Protein AF-A0AA86ALV1-F1 (afdb_monomer_lite)

Structure (mmCIF, N/CA/C/O backbone):
data_AF-A0AA86ALV1-F1
#
_entry.id   AF-A0AA86ALV1-F1
#
loop_
_atom_site.group_PDB
_atom_site.id
_atom_site.type_symbol
_atom_site.label_atom_id
_atom_site.label_alt_id
_atom_site.label_comp_id
_atom_site.label_asym_id
_atom_site.label_entity_id
_atom_site.label_seq_id
_atom_site.pdbx_PDB_ins_code
_atom_site.Cartn_x
_atom_site.Cartn_y
_atom_site.Cartn_z
_atom_site.occupancy
_atom_site.B_iso_or_equiv
_atom_site.auth_seq_id
_atom_site.auth_comp_id
_atom_site.auth_asym_id
_atom_site.auth_atom_id
_atom_site.pdbx_PDB_model_num
ATOM 1 N N . MET A 1 1 ? -15.384 -7.852 22.852 1.00 56.31 1 MET A N 1
ATOM 2 C CA . MET A 1 1 ? -15.451 -8.462 21.498 1.00 56.31 1 MET A CA 1
ATOM 3 C C . MET A 1 1 ? -14.958 -7.555 20.357 1.00 56.31 1 MET A C 1
ATOM 5 O O . MET A 1 1 ? -14.750 -8.052 19.259 1.00 56.31 1 MET A O 1
ATOM 9 N N . LYS A 1 2 ? -14.710 -6.255 20.596 1.00 63.34 2 LYS A N 1
ATOM 10 C CA . LYS A 1 2 ? -14.296 -5.282 19.565 1.00 63.34 2 LYS A CA 1
ATOM 11 C C . LYS A 1 2 ? -12.881 -5.516 19.013 1.00 63.34 2 LYS A C 1
ATOM 13 O O . LYS A 1 2 ? -12.695 -5.541 17.804 1.00 63.34 2 LYS A O 1
ATOM 18 N N . ILE A 1 3 ? -11.913 -5.776 19.897 1.00 68.94 3 ILE A N 1
ATOM 19 C CA . ILE A 1 3 ? -10.511 -6.054 19.526 1.00 68.94 3 ILE A CA 1
ATOM 20 C C . ILE A 1 3 ? -10.378 -7.333 18.677 1.00 68.94 3 ILE A C 1
ATOM 22 O O . ILE A 1 3 ? -9.608 -7.372 17.726 1.00 68.94 3 ILE A O 1
ATOM 26 N N . LEU A 1 4 ? -11.177 -8.365 18.977 1.00 70.19 4 LEU A N 1
ATOM 27 C CA . LEU A 1 4 ? -11.078 -9.681 18.337 1.00 70.19 4 LEU A CA 1
ATOM 28 C C . LEU A 1 4 ? -11.487 -9.639 16.855 1.00 70.19 4 LEU A C 1
ATOM 30 O O . LEU A 1 4 ? -10.894 -10.324 16.030 1.00 70.19 4 LEU A O 1
ATOM 34 N N . ARG A 1 5 ? -12.459 -8.783 16.503 1.00 67.25 5 ARG A N 1
ATOM 35 C CA . ARG A 1 5 ? -12.833 -8.529 15.104 1.00 67.25 5 ARG A CA 1
ATOM 36 C C . ARG A 1 5 ? -11.690 -7.861 14.340 1.00 67.25 5 ARG A C 1
ATOM 38 O O . ARG A 1 5 ? -11.359 -8.303 13.250 1.00 67.25 5 ARG A O 1
ATOM 45 N N . TRP A 1 6 ? -11.047 -6.850 14.923 1.00 65.12 6 TRP A N 1
ATOM 46 C CA . TRP A 1 6 ? -9.910 -6.166 14.297 1.00 65.12 6 TRP A CA 1
ATOM 47 C C . TRP A 1 6 ? -8.738 -7.106 14.011 1.00 65.12 6 TRP A C 1
ATOM 49 O O . TRP A 1 6 ? -8.183 -7.066 12.917 1.00 65.12 6 TRP A O 1
ATOM 59 N N . ILE A 1 7 ? -8.430 -8.000 14.954 1.00 75.00 7 ILE A N 1
ATOM 60 C CA . ILE A 1 7 ? -7.380 -9.015 14.795 1.00 75.00 7 ILE A CA 1
ATOM 61 C C . ILE A 1 7 ? -7.709 -10.006 13.668 1.00 75.00 7 ILE A C 1
ATOM 63 O O . ILE A 1 7 ? -6.794 -10.475 13.008 1.00 75.00 7 ILE A O 1
ATOM 67 N N . LEU A 1 8 ? -8.987 -10.303 13.407 1.00 75.62 8 LEU A N 1
ATOM 68 C CA . LEU A 1 8 ? -9.402 -11.207 12.325 1.00 75.62 8 LEU A CA 1
ATOM 69 C C . LEU A 1 8 ? -9.482 -10.524 10.951 1.00 75.62 8 LEU A C 1
ATOM 71 O O . LEU A 1 8 ? -9.127 -11.133 9.944 1.00 75.62 8 LEU A O 1
ATOM 75 N N . PHE A 1 9 ? -9.932 -9.267 10.886 1.00 72.31 9 PHE A N 1
ATOM 76 C CA . PHE A 1 9 ? -10.181 -8.577 9.613 1.00 72.31 9 PHE A CA 1
ATOM 77 C C . PHE A 1 9 ? -8.957 -7.857 9.034 1.00 72.31 9 PHE A C 1
ATOM 79 O O . PHE A 1 9 ? -8.861 -7.748 7.812 1.00 72.31 9 PHE A O 1
ATOM 86 N N . LEU A 1 10 ? -8.005 -7.406 9.862 1.00 73.62 10 LEU A N 1
ATOM 87 C CA . LEU A 1 10 ? -6.743 -6.828 9.372 1.00 73.62 10 LEU A CA 1
ATOM 88 C C . LEU A 1 10 ? -5.928 -7.825 8.526 1.00 73.62 10 LEU A C 1
ATOM 90 O O . LEU A 1 10 ? -5.562 -7.473 7.402 1.00 73.62 10 LEU A O 1
ATOM 94 N N . PRO A 1 11 ? -5.693 -9.070 8.990 1.00 78.50 11 PRO A N 1
ATOM 95 C CA . PRO A 1 11 ? -5.033 -10.090 8.180 1.00 78.50 11 PRO A CA 1
ATOM 96 C C . PRO A 1 11 ? -5.821 -10.412 6.914 1.00 78.50 11 PRO A C 1
ATOM 98 O O . PRO A 1 11 ? -5.230 -10.577 5.854 1.00 78.50 11 PRO A O 1
ATOM 101 N N . LEU A 1 12 ? -7.155 -10.448 6.996 1.00 78.06 12 LEU A N 1
ATOM 102 C CA . LEU A 1 12 ? -8.007 -10.717 5.839 1.00 78.06 12 LEU A CA 1
ATOM 103 C C . LEU A 1 12 ? -7.858 -9.638 4.754 1.00 78.06 12 LEU A C 1
ATOM 105 O O . LEU A 1 12 ? -7.763 -9.956 3.570 1.00 78.06 12 LEU A O 1
ATOM 109 N N . GLY A 1 13 ? -7.799 -8.366 5.162 1.00 73.81 13 GLY A N 1
ATOM 110 C CA . GLY A 1 13 ? -7.524 -7.246 4.263 1.00 73.81 13 GLY A CA 1
ATOM 111 C C . GLY A 1 13 ? -6.140 -7.351 3.629 1.00 73.81 13 GLY A C 1
ATOM 112 O O . GLY A 1 13 ? -6.004 -7.131 2.430 1.00 73.81 13 GLY A O 1
ATOM 113 N N . PHE A 1 14 ? -5.132 -7.754 4.405 1.00 76.88 14 PHE A N 1
ATOM 114 C CA . PHE A 1 14 ? -3.775 -7.962 3.899 1.00 76.88 14 PHE A CA 1
ATOM 115 C C . PHE A 1 14 ? -3.707 -9.096 2.865 1.00 76.88 14 PHE A C 1
ATOM 117 O O . PHE A 1 14 ? -3.102 -8.934 1.807 1.00 76.88 14 PHE A O 1
ATOM 124 N N . VAL A 1 15 ? -4.385 -10.218 3.128 1.00 82.06 15 VAL A N 1
ATOM 125 C CA . VAL A 1 15 ? -4.495 -11.339 2.183 1.00 82.06 15 VAL A CA 1
ATOM 126 C C . VAL A 1 15 ? -5.186 -10.894 0.896 1.00 82.06 15 VAL A C 1
ATOM 128 O O . VAL A 1 15 ? -4.692 -11.194 -0.188 1.00 82.06 15 VAL A O 1
ATOM 131 N N . ALA A 1 16 ? -6.281 -10.131 0.988 1.00 75.94 16 ALA A N 1
ATOM 132 C CA . ALA A 1 16 ? -6.958 -9.597 -0.192 1.00 75.94 16 ALA A CA 1
ATOM 133 C C . ALA A 1 16 ? -6.017 -8.716 -1.032 1.00 75.94 16 ALA A C 1
ATOM 135 O O . ALA A 1 16 ? -5.920 -8.907 -2.243 1.00 75.94 16 ALA A O 1
ATOM 136 N N . SER A 1 17 ? -5.271 -7.807 -0.399 1.00 74.50 17 SER A N 1
ATOM 137 C CA . SER A 1 17 ? -4.267 -6.981 -1.081 1.00 74.50 17 SER A CA 1
ATOM 138 C C . SER A 1 17 ? -3.180 -7.811 -1.754 1.00 74.50 17 SER A C 1
ATOM 140 O O . SER A 1 17 ? -2.827 -7.526 -2.894 1.00 74.50 17 SER A O 1
ATOM 142 N N . PHE A 1 18 ? -2.688 -8.864 -1.096 1.00 77.38 18 PHE A N 1
ATOM 143 C CA . PHE A 1 18 ? -1.684 -9.753 -1.678 1.00 77.38 18 PHE A CA 1
ATOM 144 C C . PHE A 1 18 ? -2.212 -10.476 -2.924 1.00 77.38 18 PHE A C 1
ATOM 146 O O . PHE A 1 18 ? -1.512 -10.560 -3.931 1.00 77.38 18 PHE A O 1
ATOM 153 N N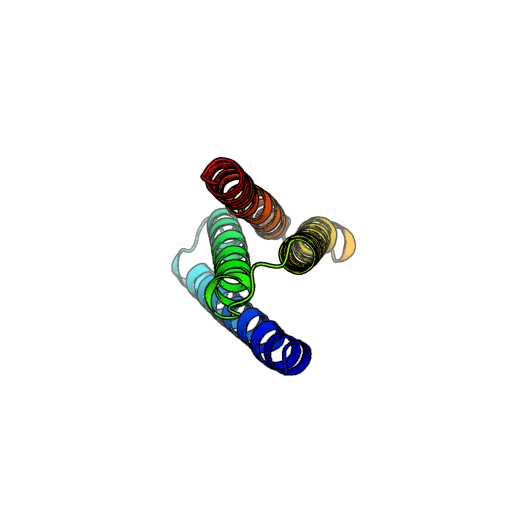 . VAL A 1 19 ? -3.467 -10.939 -2.891 1.00 81.50 19 VAL A N 1
ATOM 154 C CA . VAL A 1 19 ? -4.122 -11.569 -4.047 1.00 81.50 19 VAL A CA 1
ATOM 155 C C . VAL A 1 19 ? -4.226 -10.589 -5.215 1.00 81.50 19 VAL A C 1
ATOM 157 O O . VAL A 1 19 ? -3.866 -10.955 -6.331 1.00 81.50 19 VAL A O 1
ATOM 160 N N . PHE A 1 20 ? -4.652 -9.343 -4.979 1.00 76.50 20 PHE A N 1
ATOM 161 C CA . PHE A 1 20 ? -4.723 -8.327 -6.038 1.00 76.50 20 PHE A CA 1
ATOM 162 C C . PHE A 1 20 ? -3.343 -7.956 -6.594 1.00 76.50 20 PHE A C 1
ATOM 164 O O . PHE A 1 20 ? -3.196 -7.844 -7.812 1.00 76.50 20 PHE A O 1
ATOM 171 N N . GLY A 1 21 ? -2.331 -7.831 -5.732 1.00 69.81 21 GLY A N 1
ATOM 172 C CA . GLY A 1 21 ? -0.952 -7.581 -6.150 1.00 69.81 21 GLY A CA 1
ATOM 173 C C . GLY A 1 21 ? -0.380 -8.718 -7.001 1.00 69.81 21 GLY A C 1
ATOM 174 O O . GLY A 1 21 ? 0.221 -8.470 -8.047 1.00 69.81 21 GLY A O 1
ATOM 175 N N . PHE A 1 22 ? -0.630 -9.969 -6.607 1.00 76.69 22 PHE A N 1
ATOM 176 C CA . PHE A 1 22 ? -0.227 -11.150 -7.374 1.00 76.69 22 PHE A CA 1
ATOM 177 C C . PHE A 1 22 ? -0.948 -11.234 -8.727 1.00 76.69 22 PHE A C 1
ATOM 179 O O . PHE A 1 22 ? -0.317 -11.507 -9.751 1.00 76.69 22 PHE A O 1
ATOM 186 N N . LEU A 1 23 ? -2.252 -10.939 -8.758 1.00 78.06 23 LEU A N 1
ATOM 187 C CA . LEU A 1 23 ? -3.032 -10.908 -9.998 1.00 78.06 23 LEU A CA 1
ATOM 188 C C . LEU A 1 23 ? -2.491 -9.856 -10.974 1.00 78.06 23 LEU A C 1
ATOM 190 O O . LEU A 1 23 ? -2.352 -10.126 -12.167 1.00 78.06 23 LEU A O 1
ATOM 194 N N . ALA A 1 24 ? -2.140 -8.673 -10.466 1.00 71.25 24 ALA A N 1
ATOM 195 C CA . ALA A 1 24 ? -1.536 -7.620 -11.270 1.00 71.25 24 ALA A CA 1
ATOM 196 C C . ALA A 1 24 ? -0.152 -8.028 -11.796 1.00 71.25 24 ALA A C 1
ATOM 198 O O . ALA A 1 24 ? 0.126 -7.838 -12.978 1.00 71.25 24 ALA A O 1
ATOM 199 N N . ALA A 1 25 ? 0.678 -8.673 -10.968 1.00 70.50 25 ALA A N 1
ATOM 200 C CA . ALA A 1 25 ? 1.971 -9.201 -11.398 1.00 70.50 25 ALA A CA 1
ATOM 201 C C . ALA A 1 25 ? 1.829 -10.227 -12.540 1.00 70.50 25 ALA A C 1
ATOM 203 O O . ALA A 1 25 ? 2.597 -10.180 -13.505 1.00 70.50 25 ALA A O 1
ATOM 204 N N . MET A 1 26 ? 0.814 -11.100 -12.485 1.00 76.12 26 MET A N 1
ATOM 205 C CA . MET A 1 26 ? 0.499 -12.005 -13.596 1.00 76.12 26 MET A CA 1
ATOM 206 C C . MET A 1 26 ? 0.099 -11.247 -14.868 1.00 76.12 26 MET A C 1
ATOM 208 O O . MET A 1 26 ? 0.584 -11.591 -15.944 1.00 76.12 26 MET A O 1
ATOM 212 N N . LEU A 1 27 ? -0.716 -10.192 -14.755 1.00 71.38 27 LEU A N 1
ATOM 213 C CA . LEU A 1 27 ? -1.140 -9.354 -15.886 1.00 71.38 27 LEU A CA 1
ATOM 214 C C . LEU A 1 27 ? 0.034 -8.632 -16.569 1.00 71.38 27 LEU A C 1
ATOM 216 O O . LEU A 1 27 ? 0.007 -8.458 -17.786 1.00 71.38 27 LEU A O 1
ATOM 220 N N . THR A 1 28 ? 1.099 -8.279 -15.842 1.00 67.94 28 THR A N 1
ATOM 221 C CA . THR A 1 28 ? 2.314 -7.673 -16.430 1.00 67.94 28 THR A CA 1
ATOM 222 C C . THR A 1 28 ? 2.937 -8.526 -17.535 1.00 67.94 28 THR A C 1
ATOM 224 O O . THR A 1 28 ? 3.410 -7.977 -18.527 1.00 67.94 28 THR A O 1
ATOM 227 N N . ASN A 1 29 ? 2.897 -9.857 -17.401 1.00 67.38 29 ASN A N 1
ATOM 228 C CA . ASN A 1 29 ? 3.442 -10.772 -18.409 1.00 67.38 29 ASN A CA 1
ATOM 229 C C . ASN A 1 29 ? 2.585 -10.830 -19.685 1.00 67.38 29 ASN A C 1
ATOM 231 O O . ASN A 1 29 ? 3.095 -11.192 -20.740 1.00 67.38 29 ASN A O 1
ATOM 235 N N . PHE A 1 30 ? 1.305 -10.450 -19.608 1.00 69.50 30 PHE A N 1
ATOM 236 C CA . PHE A 1 30 ? 0.390 -10.453 -20.754 1.00 69.50 30 PHE A CA 1
ATOM 237 C C . PHE A 1 30 ? 0.450 -9.165 -21.585 1.00 69.50 30 PHE A C 1
ATOM 239 O O . PHE A 1 30 ? 0.197 -9.217 -22.785 1.00 69.50 30 PHE A O 1
ATOM 246 N N . PHE A 1 31 ? 0.781 -8.017 -20.981 1.00 65.31 31 PHE A N 1
ATOM 247 C CA . PHE A 1 31 ? 0.682 -6.708 -21.648 1.00 65.31 31 PHE A CA 1
ATOM 248 C C . PHE A 1 31 ? 2.008 -6.124 -22.186 1.00 65.31 31 PHE A C 1
ATOM 250 O O . PHE A 1 31 ? 2.013 -5.029 -22.744 1.00 65.31 31 PHE A O 1
ATOM 257 N N . GLY A 1 32 ? 3.125 -6.851 -22.079 1.00 57.69 32 GLY A N 1
ATOM 258 C CA . GLY A 1 32 ? 4.246 -6.827 -23.037 1.00 57.69 32 GLY A CA 1
ATOM 259 C C . GLY A 1 32 ? 4.977 -5.516 -23.387 1.00 57.69 32 GLY A C 1
ATOM 260 O O . GLY A 1 32 ? 5.801 -5.560 -24.295 1.00 57.69 32 GLY A O 1
ATOM 261 N N . GLY A 1 33 ? 4.737 -4.365 -22.742 1.00 60.31 33 GLY A N 1
ATOM 262 C CA . GLY A 1 33 ? 5.371 -3.117 -23.217 1.00 60.31 33 GLY A CA 1
ATOM 263 C C . GLY A 1 33 ? 5.501 -1.930 -22.261 1.00 60.31 33 GLY A C 1
ATOM 264 O O . GLY A 1 33 ? 6.383 -1.104 -22.468 1.00 60.31 33 GLY A O 1
ATOM 265 N N . ALA A 1 34 ? 4.697 -1.815 -21.199 1.00 63.03 34 ALA A N 1
ATOM 266 C CA . ALA A 1 34 ? 4.909 -0.764 -20.197 1.00 63.03 34 ALA A CA 1
ATOM 267 C C . ALA A 1 34 ? 4.472 -1.233 -18.801 1.00 63.03 34 ALA A C 1
ATOM 269 O O . ALA A 1 34 ? 3.305 -1.225 -18.442 1.00 63.03 34 ALA A O 1
ATOM 270 N N . SER A 1 35 ? 5.423 -1.651 -17.974 1.00 71.19 35 SER A N 1
ATOM 271 C CA . SER A 1 35 ? 5.135 -2.189 -16.637 1.00 71.19 35 SER A CA 1
ATOM 272 C C . SER A 1 35 ? 4.547 -1.149 -15.668 1.00 71.19 35 SER A C 1
ATOM 274 O O . SER A 1 35 ? 3.845 -1.514 -14.728 1.00 71.19 35 SER A O 1
ATOM 276 N N . TRP A 1 36 ? 4.772 0.150 -15.905 1.00 77.56 36 TRP A N 1
ATOM 277 C CA . TRP A 1 36 ? 4.392 1.232 -14.986 1.00 77.56 36 TRP A CA 1
ATOM 278 C C . TRP A 1 36 ? 2.884 1.307 -14.694 1.00 77.56 36 TRP A C 1
ATOM 280 O O . TRP A 1 36 ? 2.502 1.520 -13.543 1.00 77.56 36 TRP A O 1
ATOM 290 N N . TYR A 1 37 ? 2.012 1.099 -15.691 1.00 77.19 37 TYR A N 1
ATOM 291 C CA . TYR A 1 37 ? 0.560 1.167 -15.474 1.00 77.19 37 TYR A CA 1
ATOM 292 C C . TYR A 1 37 ? 0.056 -0.031 -14.668 1.00 77.19 37 TYR A C 1
ATOM 294 O O . TYR A 1 37 ? -0.880 0.109 -13.884 1.00 77.19 37 TYR A O 1
ATOM 302 N N . VAL A 1 38 ? 0.698 -1.194 -14.808 1.00 80.12 38 VAL A N 1
ATOM 303 C CA . VAL A 1 38 ? 0.352 -2.394 -14.038 1.00 80.12 38 VAL A CA 1
ATOM 304 C C . VAL A 1 38 ? 0.681 -2.183 -12.568 1.00 80.12 38 VAL A C 1
ATOM 306 O O . VAL A 1 38 ? -0.149 -2.479 -11.714 1.00 80.12 38 VAL A O 1
ATOM 309 N N . TRP A 1 39 ? 1.844 -1.599 -12.269 1.00 82.00 39 TRP A N 1
ATOM 310 C CA . TRP A 1 39 ? 2.225 -1.240 -10.902 1.00 82.00 39 TRP A CA 1
ATOM 311 C C . TRP A 1 39 ? 1.279 -0.199 -10.303 1.00 82.00 39 TRP A C 1
ATOM 313 O O . TRP A 1 39 ? 0.832 -0.360 -9.169 1.00 82.00 39 TRP A O 1
ATOM 323 N N . LEU A 1 40 ? 0.887 0.812 -11.080 1.00 83.06 40 LEU A N 1
ATOM 324 C CA . LEU A 1 40 ? -0.064 1.836 -10.646 1.00 83.06 40 LEU A CA 1
ATOM 325 C C . LEU A 1 40 ? -1.437 1.225 -10.301 1.00 83.06 40 LEU A C 1
ATOM 327 O O . LEU A 1 40 ? -1.963 1.452 -9.209 1.00 83.06 40 LEU A O 1
ATOM 331 N N . VAL A 1 41 ? -1.997 0.397 -11.191 1.00 82.06 41 VAL A N 1
ATOM 332 C CA . VAL A 1 41 ? -3.280 -0.291 -10.959 1.00 82.06 41 VAL A CA 1
ATOM 333 C C . VAL A 1 41 ? -3.174 -1.284 -9.799 1.00 82.06 41 VAL A C 1
ATOM 335 O O . VAL A 1 41 ? -4.079 -1.341 -8.969 1.00 82.06 41 VAL A O 1
ATOM 338 N N . SER A 1 42 ? -2.060 -2.014 -9.695 1.00 82.69 42 SER A N 1
ATOM 339 C CA . SER A 1 42 ? -1.773 -2.939 -8.593 1.00 82.69 42 SER A CA 1
ATOM 340 C C . SER A 1 42 ? -1.783 -2.234 -7.240 1.00 82.69 42 SER A C 1
ATOM 342 O O . SER A 1 42 ? -2.485 -2.662 -6.320 1.00 82.69 42 SER A O 1
ATOM 344 N N . GLY A 1 43 ? -1.060 -1.115 -7.127 1.00 80.94 43 GLY A N 1
ATOM 345 C CA . GLY A 1 43 ? -0.993 -0.318 -5.906 1.00 80.94 43 GLY A CA 1
ATOM 346 C C . GLY A 1 43 ? -2.361 0.237 -5.512 1.00 80.94 43 GLY A C 1
ATOM 347 O O . GLY A 1 43 ? -2.781 0.095 -4.361 1.00 80.94 43 GLY A O 1
ATOM 348 N N . ALA A 1 44 ? -3.106 0.790 -6.475 1.00 83.81 44 ALA A N 1
ATOM 349 C CA . ALA A 1 44 ? -4.457 1.301 -6.242 1.00 83.81 44 ALA A CA 1
ATOM 350 C C . ALA A 1 44 ? -5.442 0.196 -5.820 1.00 83.81 44 ALA A C 1
ATOM 352 O O . ALA A 1 44 ? -6.190 0.375 -4.856 1.00 83.81 44 ALA A O 1
ATOM 353 N N . ALA A 1 45 ? -5.431 -0.953 -6.501 1.00 83.62 45 ALA A N 1
ATOM 354 C CA . ALA A 1 45 ? -6.310 -2.081 -6.197 1.00 83.62 45 ALA A CA 1
ATOM 355 C C . ALA A 1 45 ? -5.986 -2.700 -4.830 1.00 83.62 45 ALA A C 1
ATOM 357 O O . ALA A 1 45 ? -6.893 -2.941 -4.033 1.00 83.62 45 ALA A O 1
ATOM 358 N N . SER A 1 46 ? -4.701 -2.888 -4.525 1.00 81.62 46 SER A N 1
ATOM 359 C CA . SER A 1 46 ? -4.235 -3.459 -3.256 1.00 81.62 46 SER A CA 1
ATOM 360 C C . SER A 1 46 ? -4.577 -2.557 -2.070 1.00 81.62 46 SER A C 1
ATOM 362 O O . SER A 1 46 ? -5.123 -3.031 -1.071 1.00 81.62 46 SER A O 1
ATOM 364 N N . SER A 1 47 ? -4.319 -1.251 -2.200 1.00 83.44 47 SER A N 1
ATOM 365 C CA . SER A 1 47 ? -4.703 -0.225 -1.221 1.00 83.44 47 SER A CA 1
ATOM 366 C C . SER A 1 47 ? -6.223 -0.156 -1.041 1.00 83.44 47 SER A C 1
ATOM 368 O O . SER A 1 47 ? -6.728 -0.232 0.081 1.00 83.44 47 SER A O 1
ATOM 370 N N . GLY A 1 48 ? -6.971 -0.099 -2.145 1.00 81.94 48 GLY A N 1
ATOM 371 C CA . GLY A 1 48 ? -8.430 -0.054 -2.125 1.00 81.94 48 GLY A CA 1
ATOM 372 C C . GLY A 1 48 ? -9.047 -1.277 -1.449 1.00 81.94 48 GLY A C 1
ATOM 373 O O . GLY A 1 48 ? -9.908 -1.126 -0.582 1.00 81.94 48 GLY A O 1
ATOM 374 N N . ALA A 1 49 ? -8.576 -2.480 -1.784 1.00 81.06 49 ALA A N 1
ATOM 375 C CA . ALA A 1 49 ? -9.024 -3.725 -1.167 1.00 81.06 49 ALA A CA 1
ATOM 376 C C . ALA A 1 49 ? -8.740 -3.740 0.341 1.00 81.06 49 ALA A C 1
ATOM 378 O O . ALA A 1 49 ? -9.646 -4.039 1.123 1.00 81.06 49 ALA A O 1
ATOM 379 N N . PHE A 1 50 ? -7.534 -3.334 0.758 1.00 79.81 50 PHE A N 1
ATOM 380 C CA . PHE A 1 50 ? -7.178 -3.246 2.174 1.00 79.81 50 PHE A CA 1
ATOM 381 C C . PHE A 1 50 ? -8.126 -2.317 2.930 1.00 79.81 50 PHE A C 1
ATOM 383 O O . PHE A 1 50 ? -8.683 -2.698 3.959 1.00 79.81 50 PHE A O 1
ATOM 390 N N . ILE A 1 51 ? -8.338 -1.103 2.413 1.00 78.19 51 ILE A N 1
ATOM 391 C CA . ILE A 1 51 ? -9.135 -0.069 3.080 1.00 78.19 51 ILE A CA 1
ATOM 392 C C . ILE A 1 51 ? -10.617 -0.459 3.105 1.00 78.19 51 ILE A C 1
ATOM 394 O O . ILE A 1 51 ? -11.288 -0.287 4.121 1.00 78.19 51 ILE A O 1
ATOM 398 N N . ILE A 1 52 ? -11.146 -1.028 2.018 1.00 78.38 52 ILE A N 1
ATOM 399 C CA . ILE A 1 52 ? -12.541 -1.480 1.966 1.00 78.38 52 ILE A CA 1
ATOM 400 C C . ILE A 1 52 ? -12.762 -2.639 2.939 1.00 78.38 52 ILE A C 1
ATOM 402 O O . ILE A 1 52 ? -13.733 -2.610 3.692 1.00 78.38 52 ILE A O 1
ATOM 406 N N . VAL A 1 53 ? -11.881 -3.640 2.974 1.00 75.44 53 VAL A N 1
ATOM 407 C CA . VAL A 1 53 ? -12.038 -4.775 3.895 1.00 75.44 53 VAL A CA 1
ATOM 408 C C . VAL A 1 53 ? -11.876 -4.314 5.345 1.00 75.44 53 VAL A C 1
ATOM 410 O O . VAL A 1 53 ? -12.725 -4.613 6.184 1.00 75.44 53 VAL A O 1
ATOM 413 N N . SER A 1 54 ? -10.855 -3.514 5.643 1.00 70.06 54 SER A N 1
ATOM 414 C CA . SER A 1 54 ? -10.587 -3.053 7.011 1.00 70.06 54 SER A CA 1
ATOM 415 C C . SER A 1 54 ? -11.622 -2.059 7.549 1.00 70.06 54 SER A C 1
ATOM 417 O O . SER A 1 54 ? -11.894 -2.091 8.744 1.00 70.06 54 SER A O 1
ATOM 419 N N . LEU A 1 55 ? -12.234 -1.210 6.711 1.00 70.75 55 LEU A N 1
ATOM 420 C CA . LEU A 1 55 ? -13.202 -0.199 7.169 1.00 70.75 55 LEU A CA 1
ATOM 421 C C . LEU A 1 55 ? -14.668 -0.559 6.916 1.00 70.75 55 LEU A C 1
ATOM 423 O O . LEU A 1 55 ? -15.532 -0.151 7.689 1.00 70.75 55 LEU A O 1
ATOM 427 N N . LYS A 1 56 ? -14.981 -1.268 5.825 1.00 69.81 56 LYS A N 1
ATOM 428 C CA . LYS A 1 56 ? -16.369 -1.588 5.444 1.00 69.81 56 LYS A CA 1
ATOM 429 C C . LYS A 1 56 ? -16.825 -2.934 6.003 1.00 69.81 56 LYS A C 1
ATOM 431 O O . LYS A 1 56 ? -18.009 -3.079 6.294 1.00 69.81 56 LYS A O 1
ATOM 436 N N . VAL A 1 57 ? -15.916 -3.905 6.149 1.00 64.69 57 VAL A N 1
ATOM 437 C CA . VAL A 1 57 ? -16.250 -5.242 6.678 1.00 64.69 57 VAL A CA 1
ATOM 438 C C . VAL A 1 57 ? -16.100 -5.301 8.198 1.00 64.69 57 VAL A C 1
ATOM 440 O O . VAL A 1 57 ? -16.917 -5.955 8.839 1.00 64.69 57 VAL A O 1
ATOM 443 N N . ALA A 1 58 ? -15.138 -4.585 8.796 1.00 58.84 58 ALA A N 1
ATOM 444 C CA . ALA A 1 58 ? -15.069 -4.421 10.250 1.00 58.84 58 ALA A CA 1
ATOM 445 C C . ALA A 1 58 ? -16.023 -3.287 10.687 1.00 58.84 58 ALA A C 1
ATOM 447 O O . ALA A 1 58 ? -15.689 -2.108 10.551 1.00 58.84 58 ALA A O 1
ATOM 448 N N . PRO A 1 59 ? -17.231 -3.593 11.196 1.00 54.16 59 PRO A N 1
ATOM 449 C CA . PRO A 1 59 ? -18.250 -2.590 11.432 1.00 54.16 59 PRO A CA 1
ATOM 450 C C . PRO A 1 59 ? -18.046 -2.042 12.839 1.00 54.16 59 PRO A C 1
ATOM 452 O O . PRO A 1 59 ? -18.553 -2.606 13.802 1.00 54.16 59 PRO A O 1
ATOM 455 N N . GLU A 1 60 ? -17.239 -0.993 12.950 1.00 58.00 60 GLU A N 1
ATOM 456 C CA . GLU A 1 60 ? -17.255 0.009 14.021 1.00 58.00 60 GLU A CA 1
ATOM 457 C C . GLU A 1 60 ? -16.363 1.165 13.536 1.00 58.00 60 GLU A C 1
ATOM 459 O O . GLU A 1 60 ? -15.137 1.083 13.592 1.00 58.00 60 GLU A O 1
ATOM 464 N N . GLU A 1 61 ? -16.978 2.222 12.987 1.00 59.50 61 GLU A N 1
ATOM 465 C CA . GLU A 1 61 ? -16.293 3.409 12.449 1.00 59.50 61 GLU A CA 1
ATOM 466 C C . GLU A 1 61 ? -15.642 4.248 13.565 1.00 59.50 61 GLU A C 1
ATOM 468 O O . GLU A 1 61 ? -16.037 5.384 13.829 1.00 59.50 61 GLU A O 1
ATOM 473 N N . ASN A 1 62 ? -14.638 3.704 14.247 1.00 65.19 62 ASN A N 1
ATOM 474 C CA . ASN A 1 62 ? -13.864 4.470 15.208 1.00 65.19 62 ASN A CA 1
ATOM 475 C C . ASN A 1 62 ? -12.820 5.315 14.460 1.00 65.19 62 ASN A C 1
ATOM 477 O O . ASN A 1 62 ? -12.120 4.813 13.577 1.00 65.19 62 ASN A O 1
ATOM 481 N N . SER A 1 63 ? -12.698 6.604 14.791 1.00 70.25 63 SER A N 1
ATOM 482 C CA . SER A 1 63 ? -11.765 7.510 14.098 1.00 70.25 63 SER A CA 1
ATOM 483 C C . SER A 1 63 ? -10.318 7.013 14.175 1.00 70.25 63 SER A C 1
ATOM 485 O O . SER A 1 63 ? -9.575 7.127 13.204 1.00 70.25 63 SER A O 1
ATOM 487 N N . ILE A 1 64 ? -9.947 6.383 15.295 1.00 75.69 64 ILE A N 1
ATOM 488 C CA . ILE A 1 64 ? -8.615 5.804 15.533 1.00 75.69 64 ILE A CA 1
ATOM 489 C C . ILE A 1 64 ? -8.290 4.719 14.500 1.00 75.69 64 ILE A C 1
ATOM 491 O O . ILE A 1 64 ? -7.210 4.701 13.921 1.00 75.69 64 ILE A O 1
ATOM 495 N N . SER A 1 65 ? -9.248 3.842 14.225 1.00 71.75 65 SER A N 1
ATOM 496 C CA . SER A 1 65 ? -9.116 2.745 13.272 1.00 71.75 65 SER A CA 1
ATOM 497 C C . SER A 1 65 ? -8.906 3.222 11.834 1.00 71.75 65 SER A C 1
ATOM 499 O O . SER A 1 65 ? -8.084 2.663 11.108 1.00 71.75 65 SER A O 1
ATOM 501 N N . LYS A 1 66 ? -9.607 4.289 11.430 1.00 73.69 66 LYS A N 1
ATOM 502 C CA . LYS A 1 66 ? -9.423 4.925 10.115 1.00 73.69 66 LYS A CA 1
ATOM 503 C C . LYS A 1 66 ? -8.003 5.476 9.969 1.00 73.69 66 LYS A C 1
ATOM 505 O O . LYS A 1 66 ? -7.346 5.212 8.965 1.00 73.69 66 LYS A O 1
ATOM 510 N N . TRP A 1 67 ? -7.516 6.169 10.997 1.00 79.50 67 TRP A N 1
ATOM 511 C CA . TRP A 1 67 ? -6.153 6.702 11.039 1.00 79.50 67 TRP A CA 1
ATOM 512 C C . TRP A 1 67 ? -5.078 5.613 11.076 1.00 79.50 67 TRP A C 1
ATOM 514 O O . TRP A 1 67 ? -4.070 5.746 10.392 1.00 79.50 67 TRP A O 1
ATOM 524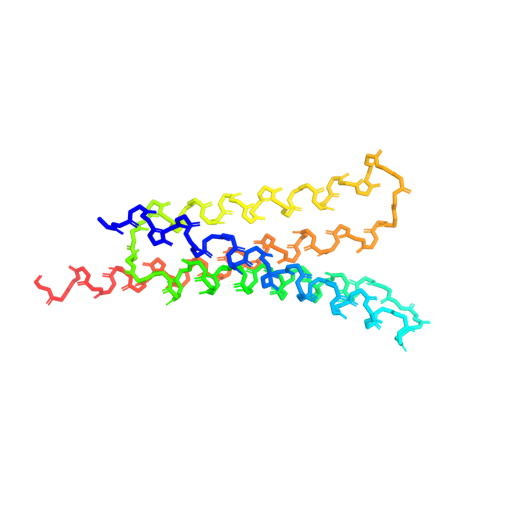 N N . LEU A 1 68 ? -5.299 4.517 11.805 1.00 81.25 68 LEU A N 1
ATOM 525 C CA . LEU A 1 68 ? -4.391 3.366 11.792 1.00 81.25 68 LEU A CA 1
ATOM 526 C C . LEU A 1 68 ? -4.294 2.755 10.396 1.00 81.25 68 LEU A C 1
ATOM 528 O O . LEU A 1 68 ? -3.197 2.567 9.886 1.00 81.25 68 LEU A O 1
ATOM 532 N N . THR A 1 69 ? -5.437 2.518 9.752 1.00 81.00 69 THR A N 1
ATOM 533 C CA . THR A 1 69 ? -5.489 1.963 8.392 1.00 81.00 69 THR A CA 1
ATOM 534 C C . THR A 1 69 ? -4.770 2.880 7.399 1.00 81.00 69 THR A C 1
ATOM 536 O O . THR A 1 69 ? -3.980 2.411 6.581 1.00 81.00 69 THR A O 1
ATOM 539 N N . PHE A 1 70 ? -4.990 4.195 7.510 1.00 83.25 70 PHE A N 1
ATOM 540 C CA . PHE A 1 70 ? -4.273 5.197 6.724 1.00 83.25 70 PHE A CA 1
ATOM 541 C C . PHE A 1 70 ? -2.766 5.118 6.916 1.00 83.25 70 PHE A C 1
ATOM 543 O O . PHE A 1 70 ? -2.024 5.074 5.937 1.00 83.25 70 PHE A O 1
ATOM 550 N N . ALA A 1 71 ? -2.324 5.105 8.175 1.00 84.88 71 ALA A N 1
ATOM 551 C CA . ALA A 1 71 ? -0.918 5.062 8.527 1.00 84.88 71 ALA A CA 1
ATOM 552 C C . ALA A 1 71 ? -0.269 3.794 7.967 1.00 84.88 71 ALA A C 1
ATOM 554 O O . ALA A 1 71 ? 0.780 3.885 7.337 1.00 84.88 71 ALA A O 1
ATOM 555 N N . THR A 1 72 ? -0.922 2.634 8.095 1.00 84.81 72 THR A N 1
ATOM 556 C CA . THR A 1 72 ? -0.422 1.373 7.535 1.00 84.81 72 THR A CA 1
ATOM 557 C C . THR A 1 72 ? -0.272 1.445 6.017 1.00 84.81 72 THR A C 1
ATOM 559 O O . THR A 1 72 ? 0.804 1.143 5.508 1.00 84.81 72 THR A O 1
ATOM 562 N N . VAL A 1 73 ? -1.300 1.886 5.282 1.00 86.25 73 VAL A N 1
ATOM 563 C CA . VAL A 1 73 ? -1.221 1.985 3.811 1.00 86.25 73 VAL A CA 1
ATOM 564 C C . VAL A 1 73 ? -0.188 3.022 3.376 1.00 86.25 73 VAL A C 1
ATOM 566 O O . VAL A 1 73 ? 0.530 2.791 2.408 1.00 86.25 73 VAL A O 1
ATOM 569 N N . SER A 1 74 ? -0.069 4.131 4.105 1.00 85.25 74 SER A N 1
ATOM 570 C CA . SER A 1 74 ? 0.913 5.179 3.810 1.00 85.25 74 SER A CA 1
ATOM 571 C C . SER A 1 74 ? 2.339 4.682 4.023 1.00 85.25 74 SER A C 1
ATOM 573 O O . SER A 1 74 ? 3.184 4.912 3.166 1.00 85.25 74 SER A O 1
ATOM 575 N N . ILE A 1 75 ? 2.599 3.954 5.115 1.00 88.75 75 ILE A N 1
ATOM 576 C CA . ILE A 1 75 ? 3.901 3.333 5.390 1.00 88.75 75 ILE A CA 1
ATOM 577 C C . ILE A 1 75 ? 4.234 2.303 4.307 1.00 88.75 75 ILE A C 1
ATOM 579 O O . ILE A 1 75 ? 5.330 2.345 3.756 1.00 88.75 75 ILE A O 1
ATOM 583 N N . LEU A 1 76 ? 3.291 1.422 3.955 1.00 85.44 76 LEU A N 1
ATOM 584 C CA . LEU A 1 76 ? 3.491 0.436 2.887 1.00 85.44 76 LEU A CA 1
ATOM 585 C C . LEU A 1 76 ? 3.759 1.108 1.534 1.00 85.44 76 LEU A C 1
ATOM 587 O O . LEU A 1 76 ? 4.691 0.718 0.837 1.00 85.44 76 LEU A O 1
ATOM 591 N N . GLY A 1 77 ? 3.007 2.158 1.194 1.00 85.81 77 GLY A N 1
ATOM 592 C CA . GLY A 1 77 ? 3.235 2.941 -0.019 1.00 85.81 77 GLY A CA 1
ATOM 593 C C . GLY A 1 77 ? 4.600 3.634 -0.028 1.00 85.81 77 GLY A C 1
ATOM 594 O O . GLY A 1 77 ? 5.271 3.659 -1.054 1.00 85.81 77 GLY A O 1
ATOM 595 N N . PHE A 1 78 ? 5.060 4.137 1.120 1.00 87.56 78 PHE A N 1
ATOM 596 C CA . PHE A 1 78 ? 6.386 4.747 1.249 1.00 87.56 78 PHE A CA 1
ATOM 597 C C . PHE A 1 78 ? 7.514 3.720 1.085 1.00 87.56 78 PHE A C 1
ATOM 599 O O . PHE A 1 78 ? 8.508 3.995 0.413 1.00 87.56 78 PHE A O 1
ATOM 606 N N . ILE A 1 79 ? 7.343 2.523 1.655 1.00 87.12 79 ILE A N 1
ATOM 607 C CA . ILE A 1 79 ? 8.274 1.400 1.482 1.00 87.12 79 ILE A CA 1
ATOM 608 C C . ILE A 1 79 ? 8.344 0.994 0.005 1.00 87.12 79 ILE A C 1
ATOM 610 O O . ILE A 1 79 ? 9.441 0.810 -0.513 1.00 87.12 79 ILE A O 1
ATOM 614 N N . GLU A 1 80 ? 7.209 0.918 -0.692 1.00 84.62 80 GLU A N 1
ATOM 615 C CA . GLU A 1 80 ? 7.141 0.644 -2.139 1.00 84.62 80 GLU A CA 1
ATOM 616 C C . GLU A 1 80 ? 7.798 1.746 -2.991 1.00 84.62 80 GLU A C 1
ATOM 618 O O . GLU A 1 80 ? 8.403 1.450 -4.018 1.00 84.62 80 GLU A O 1
ATOM 623 N N . ILE A 1 81 ? 7.743 3.015 -2.568 1.00 87.19 81 ILE A N 1
ATOM 624 C CA . ILE A 1 81 ? 8.443 4.112 -3.259 1.00 87.19 81 ILE A CA 1
ATOM 625 C C . ILE A 1 81 ? 9.957 3.987 -3.091 1.00 87.19 81 ILE A C 1
ATOM 627 O O . ILE A 1 81 ? 10.681 4.132 -4.075 1.00 87.19 81 ILE A O 1
ATOM 631 N N . ILE A 1 82 ? 10.426 3.733 -1.866 1.00 87.56 82 ILE A N 1
ATOM 632 C CA . ILE A 1 82 ? 11.854 3.702 -1.510 1.00 87.56 82 ILE A CA 1
ATOM 633 C C . ILE A 1 82 ? 12.523 2.385 -1.923 1.00 87.56 82 ILE A C 1
ATOM 635 O O . ILE A 1 82 ? 13.704 2.378 -2.270 1.00 87.56 82 ILE A O 1
ATOM 639 N N . GLY A 1 83 ? 11.791 1.271 -1.907 1.00 84.31 83 GLY A N 1
ATOM 640 C CA . GLY A 1 83 ? 12.308 -0.067 -2.200 1.00 84.31 83 GLY A CA 1
ATOM 641 C C . GLY A 1 83 ? 13.103 -0.144 -3.509 1.00 84.31 83 GLY A C 1
ATOM 642 O O . GLY A 1 83 ? 14.232 -0.637 -3.491 1.00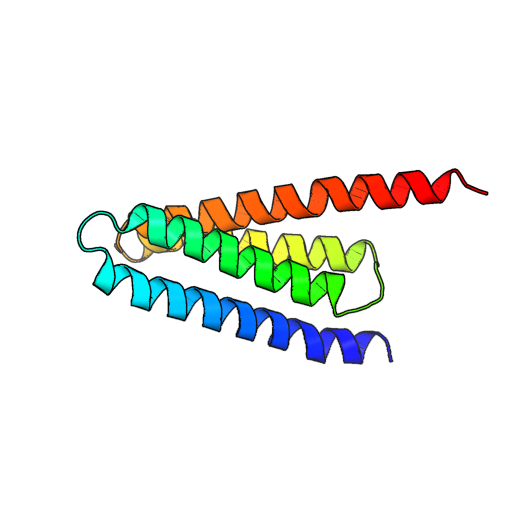 84.31 83 GLY A O 1
ATOM 643 N N . PRO A 1 84 ? 12.599 0.397 -4.631 1.00 84.50 84 PRO A N 1
ATOM 644 C CA . PRO A 1 84 ? 13.340 0.442 -5.888 1.00 84.50 84 PRO A CA 1
ATOM 645 C C . PRO A 1 84 ? 14.679 1.176 -5.813 1.00 84.50 84 PRO A C 1
ATOM 647 O O . PRO A 1 84 ? 15.645 0.719 -6.421 1.00 84.50 84 PRO A O 1
ATOM 650 N N . PHE A 1 85 ? 14.773 2.236 -5.006 1.00 83.38 85 PHE A N 1
ATOM 651 C CA . PHE A 1 85 ? 16.019 2.975 -4.797 1.00 83.38 85 PHE A CA 1
ATOM 652 C C . PHE A 1 85 ? 17.028 2.204 -3.939 1.00 83.38 85 PHE A C 1
ATOM 654 O O . PHE A 1 85 ? 18.223 2.261 -4.216 1.00 83.38 85 PHE A O 1
ATOM 661 N N . LEU A 1 86 ? 16.568 1.470 -2.920 1.00 84.81 86 LEU A N 1
ATOM 662 C CA . LEU A 1 86 ? 17.448 0.713 -2.020 1.00 84.81 86 LEU A CA 1
ATOM 663 C C . LEU A 1 86 ? 17.925 -0.618 -2.609 1.00 84.81 86 LEU A C 1
ATOM 665 O O . LEU A 1 86 ? 19.047 -1.036 -2.339 1.00 84.81 86 LEU A O 1
ATOM 669 N N . PHE A 1 87 ? 17.0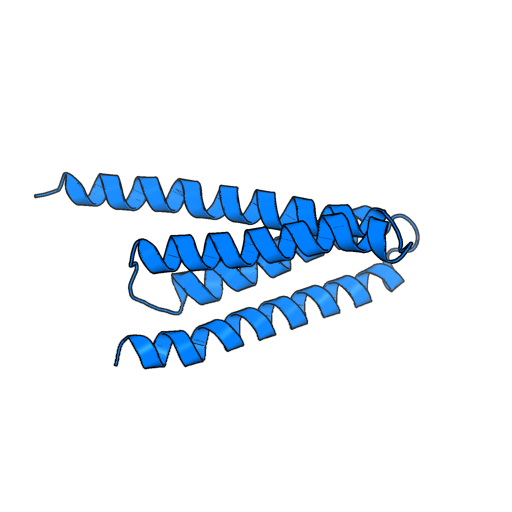84 -1.285 -3.400 1.00 81.75 87 PHE A N 1
ATOM 670 C CA . PHE A 1 87 ? 17.358 -2.626 -3.927 1.00 81.75 87 PHE A CA 1
ATOM 671 C C . PHE A 1 87 ? 17.694 -2.637 -5.424 1.00 81.75 87 PHE A C 1
ATOM 673 O O . PHE A 1 87 ? 17.712 -3.705 -6.032 1.00 81.75 87 PHE A O 1
ATOM 680 N N . SER A 1 88 ? 17.931 -1.462 -6.025 1.00 75.56 88 SER A N 1
ATOM 681 C CA . SER A 1 88 ? 18.231 -1.294 -7.458 1.00 75.56 88 SER A CA 1
ATOM 682 C C . SER A 1 88 ? 17.248 -2.044 -8.364 1.00 75.56 88 SER A C 1
ATOM 684 O O . SER A 1 88 ? 17.632 -2.644 -9.368 1.00 75.56 88 SER A O 1
ATOM 686 N N . THR A 1 89 ? 15.969 -2.045 -7.982 1.00 76.19 89 THR A N 1
ATOM 687 C CA . THR A 1 89 ? 14.920 -2.685 -8.779 1.00 76.19 89 THR A CA 1
ATOM 688 C C . THR A 1 89 ? 14.277 -1.681 -9.724 1.00 76.19 89 THR A C 1
ATOM 690 O O . THR A 1 89 ? 14.537 -0.481 -9.680 1.00 76.19 89 THR A O 1
ATOM 693 N N . ASP A 1 90 ? 13.439 -2.202 -10.610 1.00 79.56 90 ASP A N 1
ATOM 694 C CA . ASP A 1 90 ? 12.706 -1.449 -11.614 1.00 79.56 90 ASP A CA 1
ATOM 695 C C . ASP A 1 90 ? 11.966 -0.236 -11.004 1.00 79.56 90 ASP A C 1
ATOM 697 O O . ASP A 1 90 ? 11.041 -0.398 -10.203 1.00 79.56 90 ASP A O 1
ATOM 701 N N . LEU A 1 91 ? 12.361 0.989 -11.387 1.00 81.06 91 LEU A N 1
ATOM 702 C CA . LEU A 1 91 ? 11.779 2.251 -10.882 1.00 81.06 91 LEU A CA 1
ATOM 703 C C . LEU A 1 91 ? 10.274 2.356 -11.166 1.00 81.06 91 LEU A C 1
ATOM 705 O O . LEU A 1 91 ? 9.544 3.081 -10.490 1.00 81.06 91 LEU A O 1
ATOM 709 N N . SER A 1 92 ? 9.797 1.589 -12.146 1.00 80.62 92 SER A N 1
ATOM 710 C CA . SER A 1 92 ? 8.380 1.434 -12.464 1.00 80.62 92 SER A CA 1
ATOM 711 C C . SER A 1 92 ? 7.538 0.934 -11.276 1.00 80.62 92 SER A C 1
ATOM 713 O O . SER A 1 92 ? 6.342 1.220 -11.221 1.00 80.62 92 SER A O 1
ATOM 715 N N . LYS A 1 93 ? 8.144 0.271 -10.282 1.00 78.06 93 LYS A N 1
ATOM 716 C CA . LYS A 1 93 ? 7.464 -0.168 -9.052 1.00 78.06 93 LYS A CA 1
ATOM 717 C C . LYS A 1 93 ? 7.119 0.977 -8.103 1.00 78.06 93 LYS A C 1
ATOM 719 O O . LYS A 1 93 ? 6.095 0.909 -7.432 1.00 78.06 93 LYS A O 1
ATOM 724 N N . SER A 1 94 ? 7.873 2.080 -8.112 1.00 82.88 94 SER A N 1
ATOM 725 C CA . SER A 1 94 ? 7.575 3.236 -7.253 1.00 82.88 94 SER A CA 1
ATOM 726 C C . SER A 1 94 ? 6.189 3.835 -7.545 1.00 82.88 94 SER A C 1
ATOM 728 O O . SER A 1 94 ? 5.565 4.410 -6.653 1.00 82.88 94 SER A O 1
ATOM 730 N N . PHE A 1 95 ? 5.657 3.645 -8.762 1.00 83.56 95 PHE A N 1
ATOM 731 C CA . PHE A 1 95 ? 4.293 4.049 -9.122 1.00 83.56 95 PHE A CA 1
ATOM 732 C C . PHE A 1 95 ? 3.211 3.292 -8.338 1.00 83.56 95 PHE A C 1
ATOM 734 O O . PHE A 1 95 ? 2.155 3.871 -8.077 1.00 83.56 95 PHE A O 1
ATOM 741 N N . ALA A 1 96 ? 3.466 2.048 -7.914 1.00 83.56 96 ALA A N 1
ATOM 742 C CA . ALA A 1 96 ? 2.556 1.314 -7.036 1.00 83.56 96 ALA A CA 1
ATOM 743 C C . ALA A 1 96 ? 2.445 2.009 -5.676 1.00 83.56 96 ALA A C 1
ATOM 745 O O . ALA A 1 96 ? 1.339 2.291 -5.215 1.00 83.56 96 ALA A O 1
ATOM 746 N N . GLY A 1 97 ? 3.580 2.376 -5.077 1.00 84.12 97 GLY A N 1
ATOM 747 C CA . GLY A 1 97 ? 3.604 3.088 -3.802 1.00 84.12 97 GLY A CA 1
ATOM 748 C C . GLY A 1 97 ? 2.934 4.465 -3.864 1.00 84.12 97 GLY A C 1
ATOM 749 O O . GLY A 1 97 ? 2.137 4.806 -2.987 1.00 84.12 97 GLY A O 1
ATOM 750 N N . VAL A 1 98 ? 3.149 5.222 -4.948 1.00 86.38 98 VAL A N 1
ATOM 751 C CA . VAL A 1 98 ? 2.440 6.495 -5.188 1.00 86.38 98 VAL A CA 1
ATOM 752 C C . VAL A 1 98 ? 0.927 6.270 -5.290 1.00 86.38 98 VAL A C 1
ATOM 754 O O . VAL A 1 98 ? 0.154 6.980 -4.641 1.00 86.38 98 VAL A O 1
ATOM 757 N N . ALA A 1 99 ? 0.490 5.257 -6.044 1.00 85.75 99 ALA A N 1
ATOM 758 C CA . ALA A 1 99 ? -0.926 4.920 -6.176 1.00 85.75 99 ALA A CA 1
ATOM 759 C C . ALA A 1 99 ? -1.560 4.510 -4.837 1.00 85.75 99 ALA A C 1
ATOM 761 O O . ALA A 1 99 ? -2.692 4.905 -4.547 1.00 85.75 99 ALA A O 1
ATOM 762 N N . MET A 1 100 ? -0.828 3.779 -3.989 1.00 86.44 100 MET A N 1
ATOM 763 C CA . MET A 1 100 ? -1.291 3.406 -2.650 1.00 86.44 100 MET A CA 1
ATOM 764 C C . MET A 1 100 ? -1.564 4.633 -1.776 1.00 86.44 100 MET A C 1
ATOM 766 O O . MET A 1 100 ? -2.621 4.688 -1.142 1.00 86.44 100 MET A O 1
ATOM 770 N N . ILE A 1 101 ? -0.657 5.617 -1.781 1.00 86.06 101 ILE A N 1
ATOM 771 C CA . ILE A 1 101 ? -0.791 6.861 -1.004 1.00 86.06 101 ILE A CA 1
ATOM 772 C C . ILE A 1 101 ? -1.961 7.702 -1.521 1.00 86.06 101 ILE A C 1
ATOM 774 O O . ILE A 1 101 ? -2.799 8.134 -0.725 1.00 86.06 101 ILE A O 1
ATOM 778 N N . ILE A 1 102 ? -2.062 7.896 -2.842 1.00 87.06 102 ILE A N 1
ATOM 779 C CA . ILE A 1 102 ? -3.170 8.648 -3.454 1.00 87.06 102 ILE A CA 1
ATOM 780 C C . ILE A 1 102 ? -4.508 8.003 -3.082 1.00 87.06 102 ILE A C 1
ATOM 782 O O . ILE A 1 102 ? -5.408 8.687 -2.597 1.00 87.06 102 ILE A O 1
ATOM 786 N N . MET A 1 103 ? -4.622 6.682 -3.231 1.00 84.06 103 MET A N 1
ATOM 787 C CA . MET A 1 103 ? -5.843 5.948 -2.905 1.00 84.06 103 MET A CA 1
ATOM 788 C C . MET A 1 103 ? -6.190 6.041 -1.413 1.00 84.06 103 MET A C 1
ATOM 790 O O . MET A 1 103 ? -7.355 6.232 -1.061 1.00 84.06 103 MET A O 1
ATOM 794 N N . ALA A 1 104 ? -5.190 5.989 -0.529 1.00 82.69 104 ALA A N 1
ATOM 795 C CA . ALA A 1 104 ? -5.402 6.162 0.902 1.00 82.69 104 ALA A CA 1
ATOM 796 C C . ALA A 1 104 ? -6.019 7.537 1.216 1.00 82.69 104 ALA A C 1
ATOM 798 O O . ALA A 1 104 ? -7.039 7.613 1.905 1.00 82.69 104 ALA A O 1
ATOM 799 N N . ILE A 1 105 ? -5.472 8.610 0.634 1.00 83.06 105 ILE A N 1
ATOM 800 C CA . ILE A 1 105 ? -5.992 9.978 0.788 1.00 83.06 105 ILE A CA 1
ATOM 801 C C . ILE A 1 105 ? -7.415 10.092 0.215 1.00 83.06 105 ILE A C 1
ATOM 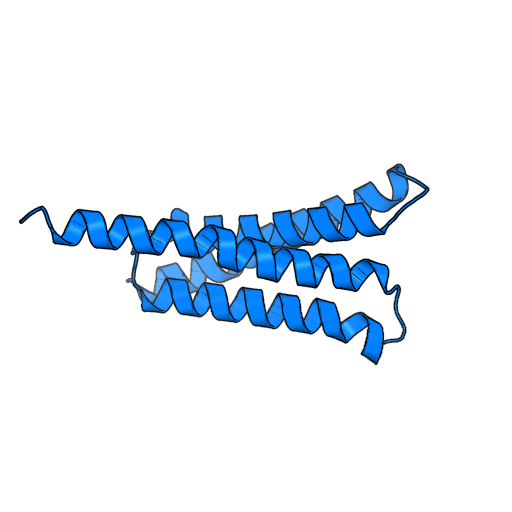803 O O . ILE A 1 105 ? -8.320 10.595 0.893 1.00 83.06 105 ILE A O 1
ATOM 807 N N . SER A 1 106 ? -7.631 9.598 -1.009 1.00 80.06 106 SER A N 1
ATOM 808 C CA . SER A 1 106 ? -8.917 9.680 -1.713 1.00 80.06 106 SER A CA 1
ATOM 809 C C . SER A 1 106 ? -10.039 8.943 -0.996 1.00 80.06 106 SER A C 1
ATOM 811 O O . SER A 1 106 ? -11.180 9.397 -1.043 1.00 80.06 106 SER A O 1
ATOM 813 N N . VAL A 1 107 ? -9.745 7.829 -0.323 1.00 73.19 107 VAL A N 1
ATOM 814 C CA . VAL A 1 107 ? -10.767 7.082 0.415 1.00 73.19 107 VAL A CA 1
ATOM 815 C C . VAL A 1 107 ? -11.064 7.745 1.761 1.00 73.19 107 VAL A C 1
ATOM 817 O O . VAL A 1 107 ? -12.225 7.824 2.150 1.00 73.19 107 VAL A O 1
ATOM 820 N N . ILE A 1 108 ? -10.075 8.305 2.458 1.00 68.56 108 ILE A N 1
ATOM 821 C CA . ILE A 1 108 ? -10.280 8.889 3.797 1.00 68.56 108 ILE A CA 1
ATOM 822 C C . ILE A 1 108 ? -11.010 10.231 3.763 1.00 68.56 108 ILE A C 1
ATOM 824 O O . ILE A 1 108 ? -11.862 10.485 4.622 1.00 68.56 108 ILE A O 1
ATOM 828 N N . HIS A 1 109 ? -10.731 11.075 2.767 1.00 65.75 109 HIS A N 1
ATOM 829 C CA . HIS A 1 109 ? -11.360 12.391 2.643 1.00 65.75 109 HIS A CA 1
ATOM 830 C C . HIS A 1 109 ? -12.912 12.347 2.638 1.00 65.75 109 HIS A C 1
ATOM 832 O O . HIS A 1 109 ? -13.53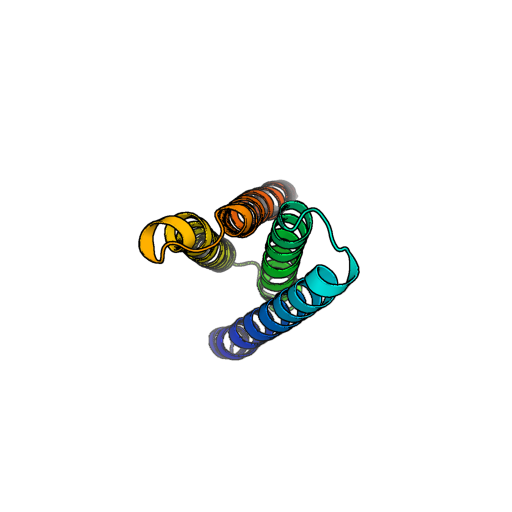0 13.107 3.393 1.00 65.75 109 HIS A O 1
ATOM 838 N N . PRO A 1 110 ? -13.602 11.494 1.853 1.00 59.81 110 PRO A N 1
ATOM 839 C CA . PRO A 1 110 ? -15.064 11.407 1.883 1.00 59.81 110 PRO A CA 1
ATOM 840 C C . PRO A 1 110 ? -15.610 10.783 3.178 1.00 59.81 110 PRO A C 1
ATOM 842 O O . PRO A 1 110 ? -16.733 11.100 3.581 1.00 59.81 110 PRO A O 1
ATOM 845 N N . PHE A 1 111 ? -14.831 9.946 3.875 1.00 55.91 111 PHE A N 1
ATOM 846 C CA . PHE A 1 111 ? -15.238 9.382 5.169 1.00 55.91 111 PHE A CA 1
ATOM 847 C C . PHE A 1 111 ? -15.278 10.421 6.293 1.00 55.91 111 PHE A C 1
ATOM 849 O O . PHE A 1 111 ? -16.083 10.263 7.214 1.00 55.91 111 PHE A O 1
ATOM 856 N N . ASN A 1 112 ? -14.463 11.478 6.225 1.00 54.62 112 ASN A N 1
ATOM 857 C CA . ASN A 1 112 ? -14.496 12.553 7.220 1.00 54.62 112 ASN A CA 1
ATOM 858 C C . ASN A 1 112 ? -15.792 13.383 7.104 1.00 54.62 112 ASN A C 1
ATOM 860 O O . ASN A 1 112 ? -16.498 13.606 8.086 1.00 54.62 112 ASN A O 1
ATOM 864 N N . LYS A 1 113 ? -16.194 13.702 5.867 1.00 53.97 113 LYS A N 1
ATOM 865 C CA . LYS A 1 113 ? -17.392 14.507 5.561 1.00 53.97 113 LYS A CA 1
ATOM 866 C C . LYS A 1 113 ? -18.706 13.834 5.996 1.00 53.97 113 LYS A C 1
ATOM 868 O O . LYS A 1 113 ? -19.641 14.498 6.440 1.00 53.97 113 LYS A O 1
ATOM 873 N N . LYS A 1 114 ? -18.779 12.497 5.918 1.00 54.25 114 LYS A N 1
ATOM 874 C CA . LYS A 1 114 ? -19.962 11.716 6.339 1.00 54.25 114 LYS A CA 1
ATOM 875 C C . LYS A 1 114 ? -20.187 11.747 7.856 1.00 54.25 114 LYS A C 1
ATOM 877 O O . LYS A 1 114 ? -21.336 11.780 8.300 1.00 54.25 114 LYS A O 1
ATOM 882 N N . ASN A 1 115 ? -19.111 11.778 8.643 1.00 51.69 115 ASN A N 1
ATOM 883 C CA . ASN A 1 115 ? -19.192 11.866 10.102 1.00 51.69 115 ASN A CA 1
ATOM 884 C C . ASN A 1 115 ? -19.611 13.263 10.581 1.00 51.69 115 ASN A C 1
ATOM 886 O O . ASN A 1 115 ? -20.365 13.364 11.548 1.00 51.69 115 ASN A O 1
ATOM 890 N N . GLU A 1 116 ? -19.224 14.322 9.869 1.00 51.31 116 GLU A N 1
ATOM 891 C CA . GLU A 1 116 ? -19.683 15.685 10.163 1.00 51.31 116 GLU A CA 1
ATOM 892 C C . GLU A 1 116 ? -21.188 15.835 9.919 1.00 51.31 116 GLU A C 1
ATOM 894 O O . GLU A 1 116 ? -21.904 16.299 10.800 1.00 51.31 116 GLU A O 1
ATOM 899 N N . THR A 1 117 ? -21.722 15.322 8.804 1.00 53.72 117 THR A N 1
ATOM 900 C CA . THR A 1 117 ? -23.171 15.417 8.520 1.00 53.72 117 THR A CA 1
ATOM 901 C C . THR A 1 117 ? -24.076 14.674 9.510 1.00 53.72 117 THR A C 1
ATOM 903 O O . THR A 1 117 ? -25.242 15.037 9.655 1.00 53.72 117 THR A O 1
ATOM 906 N N . LYS A 1 118 ? -23.572 13.653 10.218 1.00 51.19 118 LYS A N 1
ATOM 907 C CA . LYS A 1 118 ? -24.330 12.989 11.295 1.00 51.19 118 LYS A CA 1
ATOM 908 C C . LYS A 1 118 ? -24.323 13.780 12.603 1.00 51.19 118 LYS A C 1
ATOM 910 O O . LYS A 1 118 ? -25.243 13.611 13.397 1.00 51.19 118 LYS A O 1
ATOM 915 N N . LYS A 1 119 ? -23.320 14.633 12.826 1.00 48.09 119 LYS A N 1
ATOM 916 C CA . LYS A 1 119 ? -23.167 15.407 14.066 1.00 48.09 119 LYS A CA 1
ATOM 917 C C . LYS A 1 119 ? -24.169 16.559 14.193 1.00 48.09 119 LYS A C 1
ATOM 919 O O . LYS A 1 119 ? -24.404 17.007 15.303 1.00 48.09 119 LYS A O 1
ATOM 924 N N . TYR A 1 120 ? -24.773 16.993 13.085 1.00 50.81 120 TYR A N 1
ATOM 925 C CA . TYR A 1 120 ? -25.732 18.108 13.034 1.00 50.81 120 TYR A CA 1
ATOM 926 C C . TYR A 1 120 ? -27.196 17.664 12.871 1.00 50.81 120 TYR A C 1
ATOM 928 O O . TYR A 1 120 ? -28.040 18.464 12.479 1.00 50.81 120 TYR A O 1
ATOM 936 N N . LYS A 1 121 ? -27.505 16.381 13.110 1.00 48.53 121 LYS A N 1
ATOM 937 C CA . LYS A 1 121 ? -28.875 15.837 13.026 1.00 48.53 121 LYS A CA 1
ATOM 938 C C . LYS A 1 121 ? -29.543 15.575 14.383 1.00 48.53 121 LYS A C 1
ATOM 940 O O . LYS A 1 121 ? -30.581 14.918 14.406 1.00 48.53 121 LYS A O 1
ATOM 945 N N . TYR A 1 122 ? -28.978 16.094 15.471 1.00 50.88 122 TYR A N 1
ATOM 946 C CA . TYR A 1 122 ? -29.581 16.081 16.804 1.00 50.88 122 TYR A CA 1
ATOM 947 C C . TYR A 1 122 ? -29.520 17.476 17.407 1.00 50.88 122 TYR A C 1
ATOM 949 O O . TYR A 1 122 ? -28.408 18.051 17.382 1.00 50.88 122 TYR A O 1
#

pLDDT: mean 74.2, std 10.74, range [48.09, 88.75]

Secondary structure (DSSP, 8-state):
-HHHHHHHHHHHHHHHHHHHHHHHHHHHHHH-S-HHHHHHHHHHHHHHHHHHIIIIIS----HHHHHHHHHHHHHHHHHHHHHHHHTT--GGGHHHHHHHHHHHHHHHHHHHHHHHHHHT--

Radius of gyration: 16.07 Å; chains: 1; bounding box: 48×30×45 Å

Foldseek 3Di:
DLVVLLVVQQVVLQVQLVVLLVVLVVVCVVPPDANLVSLLVSLQRSLVSSLCSQDVVSPDPDVVSLVVSLVVLLVVLVCQLCVCVVVVDDNSSNSSSVNSNVNSVVVVVVVVVVVVVVVPPD

Sequence (122 aa):
MKILRWILFLPLGFVASFVFGFLAAMLTNFFGGASWYVWLVSGAASSGAFIIVSLKVAPEENSISKWLTFATVSILGFIEIIGPFLFSTDLSKSFAGVAMIIMAISVIHPFNKKNETKKYKY

Organism: Sulfurospirillum multivorans (strain DM 12446 / JCM 15788 / NBRC 109480) (NCBI:txid1150621)